Protein AF-A0A2J0PS62-F1 (afdb_monomer_lite)

Structure (mmCIF, N/CA/C/O backbone):
data_AF-A0A2J0PS62-F1
#
_entry.id   AF-A0A2J0PS62-F1
#
loop_
_atom_site.group_PDB
_atom_site.id
_atom_site.type_symbol
_atom_site.label_atom_id
_atom_site.label_alt_id
_atom_site.label_comp_id
_atom_site.label_asym_id
_atom_site.label_entity_id
_atom_site.label_seq_id
_atom_site.pdbx_PDB_ins_code
_atom_site.Cartn_x
_atom_site.Cartn_y
_atom_site.Cartn_z
_atom_site.occupancy
_atom_site.B_iso_or_equiv
_atom_site.auth_seq_id
_atom_site.auth_comp_id
_atom_site.auth_asym_id
_atom_site.auth_atom_id
_atom_site.pdbx_PDB_model_num
ATOM 1 N N . MET A 1 1 ? -54.311 12.657 8.814 1.00 38.53 1 MET A N 1
ATOM 2 C CA . MET A 1 1 ? -53.111 12.002 9.375 1.00 38.53 1 MET A CA 1
ATOM 3 C C . MET A 1 1 ? -53.581 10.823 10.204 1.00 38.53 1 MET A C 1
ATOM 5 O O . MET A 1 1 ? -54.525 10.999 10.960 1.00 38.53 1 MET A O 1
ATOM 9 N N . ARG A 1 2 ? -53.028 9.627 9.986 1.00 40.09 2 ARG A N 1
ATOM 10 C CA . ARG A 1 2 ? -53.357 8.420 10.757 1.00 40.09 2 ARG A CA 1
ATOM 11 C C . ARG A 1 2 ? -52.141 8.124 11.634 1.00 40.09 2 ARG A C 1
ATOM 13 O O . ARG A 1 2 ? -51.045 8.019 11.091 1.00 40.09 2 ARG A O 1
ATOM 20 N N . GLU A 1 3 ? -52.324 8.073 12.947 1.00 50.12 3 GLU A N 1
ATOM 21 C CA . GLU A 1 3 ? -51.266 7.714 13.896 1.00 50.12 3 GLU A CA 1
ATOM 22 C C . GLU A 1 3 ? -50.896 6.238 13.723 1.00 50.12 3 GLU A C 1
ATOM 24 O O . GLU A 1 3 ? -51.767 5.366 13.693 1.00 50.12 3 GLU A O 1
ATOM 29 N N . ILE A 1 4 ? -49.599 5.967 13.572 1.00 57.81 4 ILE A N 1
ATOM 30 C CA . ILE A 1 4 ? -49.041 4.616 13.593 1.00 57.81 4 ILE A CA 1
ATOM 31 C C . ILE A 1 4 ? -48.585 4.365 15.033 1.00 57.81 4 ILE A C 1
ATOM 33 O O . ILE A 1 4 ? -47.610 4.957 15.488 1.00 57.81 4 ILE A O 1
ATOM 37 N N . LEU A 1 5 ? -49.310 3.503 15.748 1.00 53.25 5 LEU A N 1
ATOM 38 C CA . LEU A 1 5 ? -48.894 2.942 17.034 1.00 53.25 5 LEU A CA 1
ATOM 39 C C . LEU A 1 5 ? -47.779 1.925 16.770 1.00 53.25 5 LEU A C 1
ATOM 41 O O . LEU A 1 5 ? -48.041 0.798 16.355 1.00 53.25 5 LEU A O 1
ATOM 45 N N . ILE A 1 6 ? -46.532 2.343 16.971 1.00 54.94 6 ILE A N 1
ATOM 46 C CA . ILE A 1 6 ? -45.385 1.435 17.008 1.00 54.94 6 ILE A CA 1
ATOM 47 C C . ILE A 1 6 ? -45.382 0.811 18.408 1.00 54.94 6 ILE A C 1
ATOM 49 O O . ILE A 1 6 ? -45.236 1.529 19.395 1.00 54.94 6 ILE A O 1
ATOM 53 N N . SER A 1 7 ? -45.614 -0.501 18.510 1.00 55.94 7 SER A N 1
ATOM 54 C CA . SER A 1 7 ? -45.489 -1.218 19.783 1.00 55.94 7 SER A CA 1
ATOM 55 C C . SER A 1 7 ? -44.032 -1.185 20.250 1.00 55.94 7 SER A C 1
ATOM 57 O O . SER A 1 7 ? -43.121 -1.279 19.428 1.00 55.94 7 SER A O 1
ATOM 59 N N . GLU A 1 8 ? -43.797 -1.091 21.561 1.00 58.50 8 GLU A N 1
ATOM 60 C CA . GLU A 1 8 ? -42.444 -1.084 22.150 1.00 58.50 8 GLU A CA 1
ATOM 61 C C . GLU A 1 8 ? -41.590 -2.287 21.696 1.00 58.50 8 GLU A C 1
ATOM 63 O O . GLU A 1 8 ? -40.377 -2.164 21.542 1.00 58.50 8 GLU A O 1
ATOM 68 N N . SER A 1 9 ? -42.225 -3.408 21.338 1.00 54.97 9 SER A N 1
ATOM 69 C CA . SER A 1 9 ? -41.563 -4.602 20.796 1.00 54.97 9 SER A CA 1
ATOM 70 C C . SER A 1 9 ? -40.912 -4.413 19.417 1.00 54.97 9 SER A C 1
ATOM 72 O O . SER A 1 9 ? -39.977 -5.131 19.081 1.00 54.97 9 SER A O 1
ATOM 74 N N . ALA A 1 10 ? -41.375 -3.459 18.601 1.00 56.75 10 ALA A N 1
ATOM 75 C CA . ALA A 1 10 ? -40.766 -3.170 17.299 1.00 56.75 10 ALA A CA 1
ATOM 76 C C . ALA A 1 10 ? -39.492 -2.314 17.426 1.00 56.75 10 ALA A C 1
ATOM 78 O O . ALA A 1 10 ? -38.679 -2.266 16.502 1.00 56.75 10 ALA A O 1
ATOM 79 N N . TRP A 1 11 ? -39.301 -1.652 18.572 1.00 55.47 11 TRP A N 1
ATOM 80 C CA . TRP A 1 11 ? -38.097 -0.874 18.864 1.00 55.47 11 TRP A CA 1
ATOM 81 C C . TRP A 1 11 ? -36.924 -1.792 19.243 1.00 55.47 11 TRP A C 1
ATOM 83 O O . TRP A 1 11 ? -35.796 -1.601 18.784 1.00 55.47 11 TRP A O 1
ATOM 93 N N . GLU A 1 12 ? -37.194 -2.845 20.017 1.00 53.84 12 GLU A N 1
ATOM 94 C CA . GLU A 1 12 ? -36.171 -3.801 20.459 1.00 53.84 12 GLU A CA 1
ATOM 95 C C . GLU A 1 12 ? -35.616 -4.652 19.303 1.00 53.84 12 GLU A C 1
ATOM 97 O O . GLU A 1 12 ? -34.401 -4.848 19.224 1.00 53.84 12 GLU A O 1
ATOM 102 N N . GLU A 1 13 ? -36.441 -5.057 18.330 1.00 54.78 13 GLU A N 1
ATOM 103 C CA . GLU A 1 13 ? -35.948 -5.777 17.141 1.00 54.78 13 GLU A CA 1
ATOM 104 C C . GLU A 1 13 ? -35.117 -4.887 16.197 1.00 54.78 13 GLU A C 1
ATOM 106 O O . GLU A 1 13 ? -34.124 -5.344 15.625 1.00 54.78 13 GLU A O 1
ATOM 111 N N . MET A 1 14 ? -35.434 -3.591 16.088 1.00 53.84 14 MET A N 1
ATOM 112 C CA . MET A 1 14 ? -34.610 -2.638 15.328 1.00 53.84 14 MET A CA 1
ATOM 113 C C . MET A 1 14 ? -33.257 -2.353 15.995 1.00 53.84 14 MET A C 1
ATOM 115 O O . MET A 1 14 ? -32.312 -1.951 15.314 1.00 53.84 14 MET A O 1
ATOM 119 N N . THR A 1 15 ? -33.121 -2.617 17.296 1.00 51.53 15 THR A N 1
ATOM 120 C CA . THR A 1 15 ? -31.863 -2.398 18.025 1.00 51.53 15 THR A CA 1
ATOM 121 C C . THR A 1 15 ? -30.819 -3.482 17.708 1.00 51.53 15 THR A C 1
ATOM 123 O O . THR A 1 15 ? -29.620 -3.219 17.769 1.00 51.53 15 THR A O 1
ATOM 126 N N . CYS A 1 16 ? -31.236 -4.676 17.264 1.00 52.78 16 CYS A N 1
ATOM 127 C CA . CYS A 1 16 ? -30.316 -5.742 16.838 1.00 52.78 16 CYS A CA 1
ATOM 128 C C . CYS A 1 16 ? -29.817 -5.586 15.383 1.00 52.78 16 CYS A C 1
ATOM 130 O O . CYS A 1 16 ? -28.870 -6.255 14.974 1.00 52.78 16 CYS A O 1
ATOM 132 N N . LEU A 1 17 ? -30.409 -4.668 14.608 1.00 48.28 17 LEU A N 1
ATOM 133 C CA . LEU A 1 17 ? -29.943 -4.287 13.266 1.00 48.28 17 LEU A CA 1
ATOM 134 C C . LEU A 1 17 ? -28.849 -3.210 13.282 1.00 48.28 17 LEU A C 1
ATOM 136 O O . LEU A 1 17 ? -28.227 -2.955 12.252 1.00 48.28 17 LEU A O 1
ATOM 140 N N 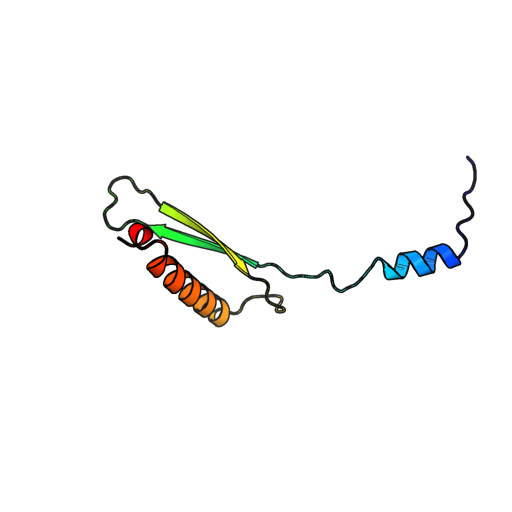. PHE A 1 18 ? -28.548 -2.634 14.447 1.00 50.50 18 PHE A N 1
ATOM 141 C CA . PHE A 1 18 ? -27.361 -1.810 14.661 1.00 50.50 18 PHE A CA 1
ATOM 142 C C . PHE A 1 18 ? -26.247 -2.656 15.267 1.00 50.50 18 PHE A C 1
ATOM 144 O O . PHE A 1 18 ? -25.801 -2.430 16.388 1.00 50.50 18 PHE A O 1
ATOM 151 N N . ALA A 1 19 ? -25.793 -3.656 14.511 1.00 52.53 19 ALA A N 1
ATOM 152 C CA . ALA A 1 19 ? -24.591 -4.391 14.856 1.00 52.53 19 ALA A CA 1
ATOM 153 C C . ALA A 1 19 ? -23.395 -3.408 14.869 1.00 52.53 19 ALA A C 1
ATOM 155 O O . ALA A 1 19 ? -23.016 -2.896 13.811 1.00 52.53 19 ALA A O 1
ATOM 156 N N . PRO A 1 20 ? -22.735 -3.163 16.019 1.00 53.84 20 PRO A N 1
ATOM 157 C CA . PRO A 1 20 ? -21.521 -2.340 16.093 1.00 53.84 20 PRO A CA 1
ATOM 158 C C . PRO A 1 20 ? -20.336 -2.966 15.332 1.00 53.84 20 PRO A C 1
ATOM 160 O O . PRO A 1 20 ? -19.249 -2.395 15.280 1.00 53.84 20 PRO A O 1
ATOM 163 N N . SER A 1 21 ? -20.532 -4.152 14.746 1.00 55.81 21 SER A N 1
ATOM 164 C CA . SER A 1 21 ? -19.535 -4.947 14.034 1.00 55.81 21 SER A CA 1
ATOM 165 C C . SER A 1 21 ? -19.254 -4.488 12.597 1.00 55.81 21 SER A C 1
ATOM 167 O O . SER A 1 21 ? -18.395 -5.073 11.947 1.00 55.81 21 SER A O 1
ATOM 169 N N . LEU A 1 22 ? -19.939 -3.457 12.086 1.00 55.56 22 LEU A N 1
ATOM 170 C CA . LEU A 1 22 ? -19.710 -2.905 10.738 1.00 55.56 22 LEU A CA 1
ATOM 171 C C . LEU A 1 22 ? -18.749 -1.707 10.689 1.00 55.56 22 LEU A C 1
ATOM 173 O O . LEU A 1 22 ? -18.541 -1.137 9.622 1.00 55.56 22 LEU A O 1
ATOM 177 N N . ASN A 1 23 ? -18.091 -1.360 11.798 1.00 65.06 23 ASN A N 1
ATOM 178 C CA . ASN A 1 23 ? -16.995 -0.384 11.806 1.00 65.06 23 ASN A CA 1
ATOM 179 C C . ASN A 1 23 ? -15.692 -0.969 11.216 1.00 65.06 23 ASN A C 1
ATOM 181 O O . ASN A 1 23 ? -14.625 -0.849 11.818 1.00 65.06 23 ASN A O 1
ATOM 185 N N . GLN A 1 24 ? -15.758 -1.613 10.046 1.00 73.50 24 GLN A N 1
ATOM 186 C CA . GLN A 1 24 ? -14.561 -2.043 9.323 1.00 73.50 24 GLN A CA 1
ATOM 187 C C . GLN A 1 24 ? -13.824 -0.805 8.810 1.00 73.50 24 GLN A C 1
ATOM 189 O O . GLN A 1 24 ? -14.321 -0.063 7.959 1.00 73.50 24 GLN A O 1
ATOM 194 N N . ARG A 1 25 ? -12.646 -0.547 9.378 1.00 80.62 25 ARG A N 1
ATOM 195 C CA . ARG A 1 25 ? -11.821 0.608 9.031 1.00 80.62 25 ARG A CA 1
ATOM 196 C C . ARG A 1 25 ? -10.923 0.246 7.861 1.00 80.62 25 ARG A C 1
ATOM 198 O O . ARG A 1 25 ? -9.897 -0.403 8.020 1.00 80.62 25 ARG A O 1
ATOM 205 N N . MET A 1 26 ? -11.297 0.720 6.680 1.00 89.44 26 MET A N 1
ATOM 206 C CA . MET A 1 26 ? -10.481 0.565 5.483 1.00 89.44 26 MET A CA 1
ATOM 207 C C . MET A 1 26 ? -9.544 1.759 5.302 1.00 89.44 26 MET A C 1
ATOM 209 O O . MET A 1 26 ? -9.967 2.913 5.321 1.00 89.44 26 MET A O 1
ATOM 213 N N . HIS A 1 27 ? -8.270 1.468 5.075 1.00 91.94 27 HIS A N 1
ATOM 214 C CA . HIS A 1 27 ? -7.236 2.425 4.707 1.00 91.94 27 HIS A CA 1
ATOM 215 C C . HIS A 1 27 ? -6.932 2.260 3.224 1.00 91.94 27 HIS A C 1
ATOM 217 O O . HIS A 1 27 ? -6.554 1.178 2.775 1.00 91.94 27 HIS A O 1
ATOM 223 N N . PHE A 1 28 ? -7.105 3.332 2.459 1.00 93.50 28 PHE A N 1
ATOM 224 C CA . PHE A 1 28 ? -6.797 3.360 1.035 1.00 93.50 28 PHE A CA 1
ATOM 225 C C . PHE A 1 28 ? -5.408 3.958 0.820 1.00 93.50 28 PHE A C 1
ATOM 227 O O . PHE A 1 28 ? -5.133 5.070 1.267 1.00 93.50 28 PHE A O 1
ATOM 234 N N . LEU A 1 29 ? -4.538 3.222 0.132 1.00 93.50 29 LEU A N 1
ATOM 235 C CA . LEU A 1 29 ? -3.196 3.668 -0.220 1.00 93.50 29 LEU A CA 1
ATOM 236 C C . LEU A 1 29 ? -3.007 3.573 -1.737 1.00 93.50 29 LEU A C 1
ATOM 238 O O . LEU A 1 29 ? -3.631 2.752 -2.411 1.00 93.50 29 LEU A O 1
ATOM 242 N N . ILE A 1 30 ? -2.129 4.413 -2.281 1.00 95.81 30 ILE A N 1
ATOM 243 C CA . ILE A 1 30 ? -1.747 4.370 -3.693 1.00 95.81 30 ILE A CA 1
ATOM 244 C C . ILE A 1 30 ? -0.227 4.356 -3.774 1.00 95.81 30 ILE A C 1
ATOM 246 O O . ILE A 1 30 ? 0.430 5.308 -3.355 1.00 95.81 30 ILE A O 1
ATOM 250 N N . ASN A 1 31 ? 0.319 3.293 -4.358 1.00 95.00 31 ASN A N 1
ATOM 251 C CA . ASN A 1 31 ? 1.704 3.272 -4.803 1.00 95.00 31 ASN A CA 1
ATOM 252 C C . ASN A 1 31 ? 1.797 3.887 -6.203 1.00 95.00 31 ASN A C 1
ATOM 254 O O . ASN A 1 31 ? 0.931 3.659 -7.047 1.00 95.00 31 ASN A O 1
ATOM 258 N N . ILE A 1 32 ? 2.854 4.655 -6.454 1.00 93.00 32 ILE A N 1
ATOM 259 C CA . ILE A 1 32 ? 3.127 5.258 -7.760 1.00 93.00 32 ILE A CA 1
ATOM 260 C C . ILE A 1 32 ? 4.481 4.737 -8.224 1.00 93.00 32 ILE A C 1
ATOM 262 O O . ILE A 1 32 ? 5.496 4.985 -7.572 1.00 93.00 32 ILE A O 1
ATOM 266 N N . TYR A 1 33 ? 4.494 4.002 -9.331 1.00 91.44 33 TYR A N 1
ATOM 267 C CA . TYR A 1 33 ? 5.721 3.510 -9.949 1.00 91.44 33 TYR A CA 1
ATOM 268 C C . TYR A 1 33 ? 6.025 4.330 -11.201 1.00 91.44 33 TYR A C 1
ATOM 270 O O . TYR A 1 33 ? 5.163 4.501 -12.061 1.00 91.44 33 TYR A O 1
ATOM 278 N N . GLY A 1 34 ? 7.246 4.856 -11.290 1.00 84.44 34 GLY A N 1
ATOM 279 C CA . GLY A 1 34 ? 7.764 5.481 -12.504 1.00 84.44 34 GLY A CA 1
ATOM 280 C C . GLY A 1 34 ? 8.601 4.481 -13.292 1.00 84.44 34 GLY A C 1
ATOM 281 O O . GLY A 1 34 ? 9.374 3.728 -12.696 1.00 84.44 34 GLY A O 1
ATOM 282 N N . SER A 1 35 ? 8.460 4.489 -14.615 1.00 74.62 35 SER A N 1
ATOM 283 C CA . SER A 1 35 ? 9.359 3.752 -15.505 1.00 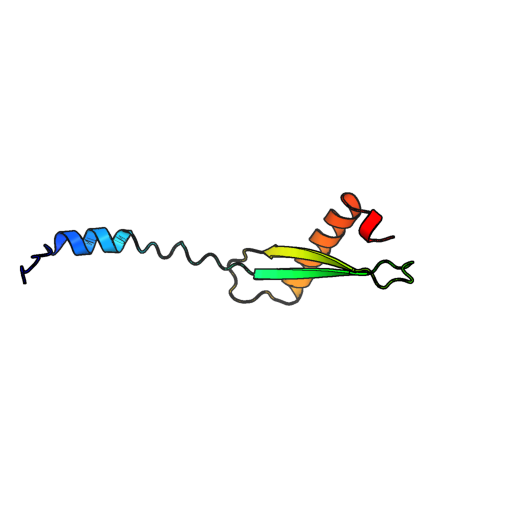74.62 35 SER A CA 1
ATOM 284 C C . SER A 1 35 ? 10.725 4.441 -15.541 1.00 74.62 35 SER A C 1
ATOM 286 O O . SER A 1 35 ? 10.795 5.665 -15.673 1.00 74.62 35 SER A O 1
ATOM 288 N N . LYS A 1 36 ? 11.823 3.685 -15.405 1.00 69.19 36 LYS A N 1
ATOM 289 C CA . LYS A 1 36 ? 13.176 4.275 -15.405 1.00 69.19 36 LYS A CA 1
ATOM 290 C C . LYS A 1 36 ? 13.607 4.773 -16.781 1.00 69.19 36 LYS A C 1
ATOM 292 O O . LYS A 1 36 ? 14.403 5.706 -16.866 1.00 69.19 36 LYS A O 1
ATOM 297 N N . ASP A 1 37 ? 13.067 4.166 -17.830 1.00 69.25 37 ASP A N 1
ATOM 298 C CA . ASP A 1 37 ? 13.449 4.424 -19.218 1.00 69.25 37 ASP A CA 1
ATOM 299 C C . ASP A 1 37 ? 12.521 5.415 -19.927 1.00 69.25 37 ASP A C 1
ATOM 301 O O . ASP A 1 37 ? 12.710 5.717 -21.112 1.00 69.25 37 ASP A O 1
ATOM 305 N N . ASP A 1 38 ? 11.501 5.927 -19.236 1.00 66.56 38 ASP A N 1
ATOM 306 C CA . ASP A 1 38 ? 10.447 6.637 -19.930 1.00 66.56 38 ASP A CA 1
ATOM 307 C C . ASP A 1 38 ? 10.754 8.119 -20.172 1.00 66.56 38 ASP A C 1
ATOM 309 O O . ASP A 1 38 ? 10.818 8.951 -19.268 1.00 66.56 38 ASP A O 1
ATOM 313 N N . LYS A 1 39 ? 10.894 8.459 -21.457 1.00 64.81 39 LYS A N 1
ATOM 314 C CA . LYS A 1 39 ? 11.000 9.840 -21.945 1.00 64.81 39 LYS A CA 1
ATOM 315 C C . LYS A 1 39 ? 9.636 10.542 -22.003 1.00 64.81 39 LYS A C 1
ATOM 317 O O . LYS A 1 39 ? 9.609 11.746 -22.249 1.00 64.81 39 LYS A O 1
ATOM 322 N N . LYS A 1 40 ? 8.523 9.812 -21.832 1.00 74.75 40 LYS A N 1
ATOM 323 C CA . LYS A 1 40 ? 7.148 10.336 -21.910 1.00 74.75 40 LYS A CA 1
ATOM 324 C C . LYS A 1 40 ? 6.510 10.661 -20.554 1.00 74.75 40 LYS A C 1
ATOM 326 O O . LYS A 1 40 ? 5.514 11.379 -20.544 1.00 74.75 40 LYS A O 1
ATOM 331 N N . GLY A 1 41 ? 7.091 10.222 -19.437 1.00 80.25 41 GLY A N 1
ATOM 332 C CA . GLY A 1 41 ? 6.598 10.521 -18.087 1.00 80.25 41 GLY A CA 1
ATOM 333 C C . GLY A 1 41 ? 5.370 9.709 -17.653 1.00 80.25 41 GLY A C 1
ATOM 334 O O . GLY A 1 41 ? 4.610 10.155 -16.796 1.00 80.25 41 GLY A O 1
ATOM 335 N N . GLU A 1 42 ? 5.150 8.539 -18.241 1.00 84.38 42 GLU A N 1
ATOM 336 C CA . GLU A 1 42 ? 4.131 7.569 -17.866 1.00 84.38 42 GLU A CA 1
ATOM 337 C C . GLU A 1 42 ? 4.420 6.986 -16.475 1.00 84.38 42 GLU A C 1
ATOM 339 O O . GLU A 1 42 ? 5.539 6.593 -16.128 1.00 84.38 42 GLU A O 1
ATOM 344 N N . VAL A 1 43 ? 3.365 6.930 -15.663 1.00 89.44 43 VAL A N 1
ATOM 345 C CA . VAL A 1 43 ? 3.392 6.403 -14.299 1.00 89.44 43 VAL A CA 1
ATOM 346 C C . VAL A 1 43 ? 2.326 5.332 -14.134 1.00 89.44 43 VAL A C 1
ATOM 348 O O . VAL A 1 43 ? 1.224 5.436 -14.675 1.00 89.44 43 VAL A O 1
ATOM 351 N N . VAL A 1 44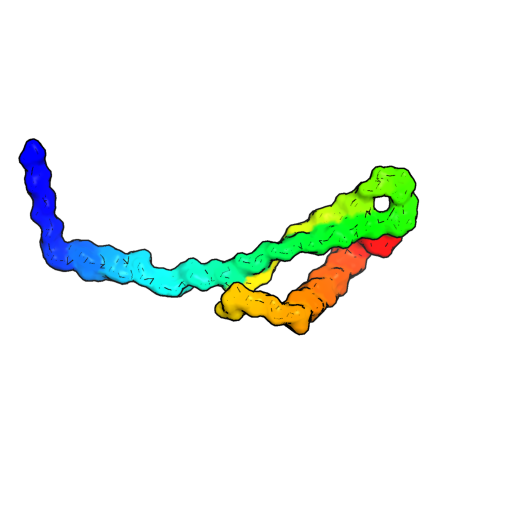 ? 2.636 4.313 -13.339 1.00 90.69 44 VAL A N 1
ATOM 352 C CA . VAL A 1 44 ? 1.680 3.281 -12.943 1.00 90.69 44 VAL A CA 1
ATOM 353 C C . VAL A 1 44 ? 1.129 3.633 -11.569 1.00 90.69 44 VAL A C 1
ATOM 355 O O . VAL A 1 44 ? 1.872 3.716 -10.590 1.00 90.69 44 VAL A O 1
ATOM 358 N N . LEU A 1 45 ? -0.188 3.821 -11.495 1.00 93.62 45 LEU A N 1
ATOM 359 C CA . LEU A 1 45 ? -0.907 3.974 -10.235 1.00 93.62 45 LEU A CA 1
ATOM 360 C C . LEU A 1 45 ? -1.366 2.604 -9.742 1.00 93.62 45 LEU A C 1
ATOM 362 O O . LEU A 1 45 ? -2.100 1.893 -10.429 1.00 93.62 45 LEU A O 1
ATOM 366 N N . ARG A 1 46 ? -0.966 2.254 -8.524 1.00 95.19 46 ARG A N 1
ATOM 367 C CA . ARG A 1 46 ? -1.268 0.979 -7.886 1.00 95.19 46 ARG A CA 1
ATOM 368 C C . ARG A 1 46 ? -2.095 1.211 -6.617 1.00 95.19 46 ARG A C 1
ATOM 370 O O . ARG A 1 46 ? -1.526 1.366 -5.535 1.00 95.19 46 ARG A O 1
ATOM 377 N N . PRO A 1 47 ? -3.434 1.249 -6.731 1.00 96.00 47 PRO A N 1
ATOM 378 C CA . PRO A 1 47 ? -4.315 1.381 -5.577 1.00 96.00 47 PRO A CA 1
ATOM 379 C C . PRO A 1 47 ? -4.317 0.096 -4.747 1.00 96.00 47 PRO A C 1
ATOM 381 O O . PRO A 1 47 ? -4.281 -1.003 -5.306 1.00 96.00 47 PRO A O 1
ATOM 384 N N . LEU A 1 48 ? -4.392 0.220 -3.425 1.00 93.62 48 LEU A N 1
ATOM 385 C CA . LEU A 1 48 ? -4.518 -0.897 -2.493 1.00 93.62 48 LEU A CA 1
ATOM 386 C C . LEU A 1 48 ? -5.380 -0.509 -1.286 1.00 93.62 48 LEU A C 1
ATOM 388 O O . LEU A 1 48 ? -5.419 0.650 -0.875 1.00 93.62 48 LEU A O 1
ATOM 392 N N . ILE A 1 49 ? -6.078 -1.494 -0.727 1.00 93.31 49 ILE A N 1
ATOM 393 C CA . ILE A 1 49 ? -6.911 -1.327 0.464 1.00 93.31 49 ILE A CA 1
ATOM 394 C C . ILE A 1 49 ? -6.325 -2.207 1.564 1.00 93.31 49 ILE A C 1
ATOM 396 O O . ILE A 1 49 ? -6.104 -3.398 1.354 1.00 93.31 49 ILE A O 1
ATOM 400 N N . SER A 1 50 ? -6.081 -1.610 2.725 1.00 91.31 50 SER A N 1
ATOM 401 C CA . SER A 1 50 ? -5.742 -2.304 3.963 1.00 91.31 50 SER A CA 1
ATOM 402 C C . SER A 1 50 ? -6.925 -2.220 4.923 1.00 91.31 50 SER A C 1
ATOM 404 O O . SER A 1 50 ? -7.611 -1.203 4.960 1.00 91.31 50 SER A O 1
ATOM 406 N N . ASN A 1 51 ? -7.181 -3.271 5.696 1.00 91.19 51 ASN A N 1
ATOM 407 C CA . ASN A 1 51 ? -8.253 -3.307 6.697 1.00 91.19 51 ASN A CA 1
ATOM 408 C C . ASN A 1 51 ? -7.670 -3.647 8.081 1.00 91.19 51 ASN A C 1
ATOM 410 O O . ASN A 1 51 ? -7.837 -4.775 8.544 1.00 91.19 51 ASN A O 1
ATOM 414 N N . PRO A 1 52 ? -6.894 -2.735 8.693 1.00 87.44 52 PRO A N 1
ATOM 415 C CA . PRO A 1 52 ? -6.386 -2.906 10.046 1.00 87.44 52 PRO A CA 1
ATOM 416 C C . PRO A 1 52 ? -7.479 -2.622 11.087 1.00 87.44 52 PRO A C 1
ATOM 418 O O . PRO A 1 52 ? -8.341 -1.764 10.898 1.00 87.44 52 PRO A O 1
ATOM 421 N N . ASP A 1 53 ? -7.368 -3.253 12.254 1.00 85.75 53 ASP A N 1
ATOM 422 C CA . ASP A 1 53 ? -8.207 -2.906 13.412 1.00 85.75 53 ASP A CA 1
ATOM 423 C C . ASP A 1 53 ? -7.853 -1.509 13.973 1.00 85.75 53 ASP A C 1
ATOM 425 O O . ASP A 1 53 ? -8.684 -0.802 14.563 1.00 85.75 53 ASP A O 1
ATOM 429 N N . ALA A 1 54 ? -6.602 -1.083 13.764 1.00 86.81 54 ALA A N 1
ATOM 430 C CA . ALA A 1 54 ? -6.081 0.199 14.215 1.00 86.81 54 ALA A CA 1
ATOM 431 C C . ALA A 1 54 ? -6.733 1.386 13.484 1.00 86.81 54 ALA A C 1
ATOM 433 O O . ALA A 1 54 ? -6.974 1.371 12.275 1.00 86.81 54 ALA A O 1
ATOM 434 N N . LEU A 1 55 ? -6.987 2.469 14.228 1.00 87.00 55 LEU A N 1
ATOM 435 C CA . LEU A 1 55 ? -7.558 3.698 13.666 1.00 87.00 55 LEU A CA 1
ATOM 436 C C . LEU A 1 55 ? -6.597 4.391 12.691 1.00 87.00 55 LEU A C 1
ATOM 438 O O . LEU A 1 55 ? -7.035 4.949 11.690 1.00 87.00 55 LEU A O 1
ATOM 442 N N . ILE A 1 56 ? -5.300 4.365 12.998 1.00 89.81 56 ILE A N 1
ATOM 443 C CA . ILE A 1 56 ? -4.235 5.005 12.227 1.00 89.81 56 ILE A CA 1
ATOM 444 C C . ILE A 1 56 ? -3.152 3.958 12.006 1.00 89.81 56 ILE A C 1
ATOM 446 O O . ILE A 1 56 ? -2.735 3.307 12.962 1.00 89.81 56 ILE A O 1
ATOM 450 N N . LEU A 1 57 ? -2.694 3.819 10.762 1.00 90.38 57 LEU A N 1
ATOM 451 C CA . LEU A 1 57 ? -1.528 3.002 10.453 1.00 90.38 57 LEU A CA 1
ATOM 452 C C . LEU A 1 57 ? -0.261 3.692 10.958 1.00 90.38 57 LEU A C 1
ATOM 454 O O . LEU A 1 57 ? -0.000 4.859 10.658 1.00 90.38 57 LEU A O 1
ATOM 458 N N . THR A 1 58 ? 0.547 2.955 11.706 1.00 93.88 58 THR A N 1
ATOM 459 C CA . THR A 1 58 ? 1.875 3.403 12.111 1.00 93.88 58 THR A CA 1
ATOM 460 C C . THR A 1 58 ? 2.822 3.442 10.906 1.00 93.88 58 THR A C 1
ATOM 462 O O . THR A 1 58 ? 2.634 2.700 9.936 1.00 93.88 58 THR A O 1
ATOM 465 N N . PRO A 1 59 ? 3.896 4.254 10.952 1.00 95.25 59 PRO A N 1
ATOM 466 C CA . PRO A 1 59 ? 4.889 4.278 9.879 1.00 95.25 59 PRO A CA 1
ATOM 467 C C . PRO A 1 59 ? 5.471 2.892 9.567 1.00 95.25 59 PRO A C 1
ATOM 469 O O . PRO A 1 59 ? 5.668 2.553 8.403 1.00 95.25 59 PRO A O 1
ATOM 472 N N . THR A 1 60 ? 5.698 2.068 10.594 1.00 96.00 60 THR A N 1
ATOM 473 C CA . THR A 1 60 ? 6.218 0.704 10.438 1.00 96.00 60 THR A CA 1
ATOM 474 C C . THR A 1 60 ? 5.237 -0.204 9.700 1.00 96.00 60 THR A C 1
ATOM 476 O O . THR A 1 60 ? 5.651 -0.915 8.788 1.00 96.00 60 THR A O 1
ATOM 479 N N . GLU A 1 61 ? 3.943 -0.151 10.027 1.00 94.25 61 GLU A N 1
ATOM 480 C CA . GLU A 1 61 ? 2.913 -0.940 9.333 1.00 94.25 61 GLU A CA 1
ATOM 481 C C . GLU A 1 61 ? 2.783 -0.540 7.861 1.00 94.25 61 GLU A C 1
ATOM 483 O O . GLU A 1 61 ? 2.658 -1.406 6.996 1.00 94.25 61 GLU A O 1
ATOM 488 N N . VAL A 1 62 ? 2.871 0.758 7.554 1.00 94.19 62 VAL A N 1
ATOM 489 C CA . VAL A 1 62 ? 2.858 1.242 6.164 1.00 94.19 62 VAL A CA 1
ATOM 490 C C . VAL A 1 62 ? 4.076 0.729 5.393 1.00 94.19 62 VAL A C 1
ATOM 492 O O . VAL A 1 62 ? 3.933 0.287 4.252 1.00 94.19 62 VAL A O 1
ATOM 495 N N . ILE A 1 63 ? 5.268 0.763 5.998 1.00 95.31 63 ILE A N 1
ATOM 496 C CA . ILE A 1 63 ? 6.506 0.270 5.373 1.00 95.31 63 ILE A CA 1
ATOM 497 C C . ILE A 1 63 ? 6.424 -1.235 5.105 1.00 95.31 63 ILE A C 1
ATOM 499 O O . ILE A 1 63 ? 6.771 -1.677 4.007 1.00 95.31 63 ILE A O 1
ATOM 503 N N . GLU A 1 64 ? 5.953 -2.018 6.074 1.00 95.69 64 GLU A N 1
ATOM 504 C CA . GLU A 1 64 ? 5.813 -3.469 5.933 1.00 95.69 64 GLU A CA 1
ATOM 505 C C . GLU A 1 64 ? 4.797 -3.818 4.838 1.00 95.69 64 GLU A C 1
ATOM 507 O O . GLU A 1 64 ? 5.110 -4.573 3.914 1.00 95.69 64 GLU A O 1
ATOM 512 N N . LEU A 1 65 ? 3.617 -3.187 4.867 1.00 94.31 65 LEU A N 1
ATOM 513 C CA . LEU A 1 65 ? 2.590 -3.351 3.838 1.00 94.31 65 LEU A CA 1
ATOM 514 C C . LEU A 1 65 ? 3.141 -3.022 2.446 1.00 94.31 65 LEU A C 1
ATOM 516 O O . LEU A 1 65 ? 2.974 -3.801 1.507 1.00 94.31 65 LEU A O 1
ATOM 520 N N . ASN A 1 66 ? 3.832 -1.889 2.308 1.00 94.88 66 ASN A N 1
ATOM 521 C CA . ASN A 1 66 ? 4.403 -1.477 1.032 1.00 94.88 66 ASN A CA 1
ATOM 522 C C . ASN A 1 66 ? 5.488 -2.456 0.556 1.00 94.88 66 ASN A C 1
ATOM 524 O O . ASN A 1 66 ? 5.517 -2.834 -0.613 1.00 94.88 66 ASN A O 1
ATOM 528 N N . THR A 1 67 ? 6.331 -2.949 1.464 1.00 96.25 67 THR A N 1
ATOM 529 C CA . THR A 1 67 ? 7.367 -3.945 1.151 1.00 96.25 67 THR A CA 1
ATOM 530 C C . THR A 1 67 ? 6.754 -5.233 0.602 1.00 96.25 67 THR A C 1
ATOM 532 O O . THR A 1 67 ? 7.215 -5.758 -0.417 1.00 96.25 67 THR A O 1
ATOM 535 N N . GLN A 1 68 ? 5.680 -5.721 1.224 1.00 96.19 68 GLN A N 1
ATOM 536 C CA . GLN A 1 68 ? 4.963 -6.907 0.757 1.00 96.19 68 GLN A CA 1
ATOM 537 C C . GLN A 1 68 ? 4.301 -6.678 -0.606 1.00 96.19 68 GLN A C 1
ATOM 539 O O . GLN A 1 68 ? 4.426 -7.524 -1.496 1.00 96.19 68 GLN A O 1
ATOM 544 N N . VAL A 1 69 ? 3.654 -5.523 -0.797 1.00 95.81 69 VAL A N 1
ATOM 545 C CA . VAL A 1 69 ? 3.024 -5.142 -2.071 1.00 95.81 69 VAL A CA 1
ATOM 546 C C . VAL A 1 69 ? 4.064 -5.054 -3.184 1.00 95.81 69 VAL A C 1
ATOM 548 O O . VAL A 1 69 ? 3.904 -5.712 -4.206 1.00 95.81 69 VAL A O 1
ATOM 551 N N . ILE A 1 70 ? 5.179 -4.349 -2.967 1.00 94.75 70 ILE A N 1
ATOM 552 C CA . ILE A 1 70 ? 6.271 -4.247 -3.944 1.00 94.75 70 ILE A CA 1
ATOM 553 C C . ILE A 1 70 ? 6.826 -5.631 -4.280 1.00 94.75 70 ILE A C 1
ATOM 555 O O . ILE A 1 70 ? 7.082 -5.920 -5.446 1.00 94.75 70 ILE A O 1
ATOM 559 N N . LYS A 1 71 ? 7.019 -6.509 -3.289 1.00 96.94 71 LYS A N 1
ATOM 560 C CA . LYS A 1 71 ? 7.501 -7.873 -3.539 1.00 96.94 71 LYS A CA 1
ATOM 561 C C . LYS A 1 71 ? 6.528 -8.656 -4.424 1.00 96.94 71 LYS A C 1
ATOM 563 O O . LYS A 1 71 ? 6.964 -9.315 -5.365 1.00 96.94 71 LYS A O 1
ATOM 568 N N . ALA A 1 72 ? 5.229 -8.586 -4.135 1.00 96.12 72 ALA A N 1
ATOM 569 C CA . ALA A 1 72 ? 4.201 -9.255 -4.926 1.00 96.12 72 ALA A CA 1
ATOM 570 C C . ALA A 1 72 ? 4.117 -8.686 -6.349 1.00 96.12 72 ALA A C 1
ATOM 572 O O . ALA A 1 72 ? 4.106 -9.451 -7.315 1.00 96.12 72 ALA A O 1
ATOM 573 N N . ASP A 1 73 ? 4.120 -7.362 -6.481 1.00 95.62 73 ASP A N 1
ATOM 574 C CA . ASP A 1 73 ? 4.037 -6.680 -7.767 1.00 95.62 73 ASP A CA 1
ATOM 575 C C . ASP A 1 73 ? 5.300 -6.938 -8.603 1.00 95.62 73 ASP A C 1
ATOM 577 O O . ASP A 1 73 ? 5.184 -7.192 -9.791 1.00 95.62 73 ASP A O 1
ATOM 581 N N . ARG A 1 74 ? 6.502 -7.011 -8.015 1.00 93.88 74 ARG A N 1
ATOM 582 C CA . ARG A 1 74 ? 7.726 -7.393 -8.752 1.00 93.88 74 ARG A CA 1
ATOM 583 C C . ARG A 1 74 ? 7.668 -8.802 -9.333 1.00 93.88 74 ARG A C 1
ATOM 585 O O . ARG A 1 74 ? 8.274 -9.049 -10.371 1.00 93.88 74 ARG A O 1
ATOM 592 N N . MET A 1 75 ? 6.979 -9.724 -8.661 1.00 96.06 75 MET A N 1
ATOM 593 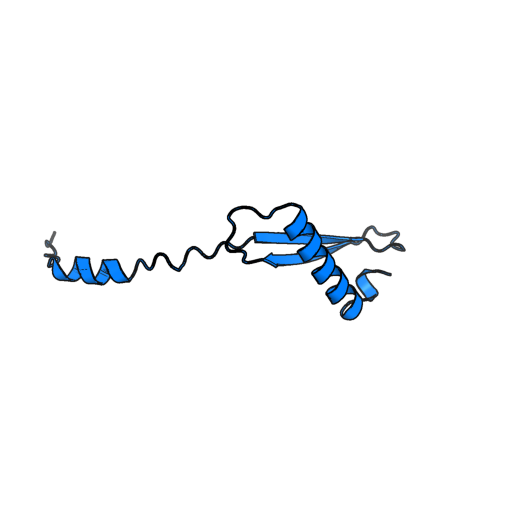C CA . MET A 1 75 ? 6.802 -11.088 -9.164 1.00 96.06 75 MET A CA 1
ATOM 594 C C . MET A 1 75 ? 5.708 -11.177 -10.231 1.00 96.06 75 MET A C 1
ATOM 596 O O . MET A 1 75 ? 5.845 -11.953 -11.171 1.00 96.06 75 MET A O 1
ATOM 600 N N . ARG A 1 76 ? 4.617 -10.417 -10.080 1.00 95.50 76 ARG A N 1
ATOM 601 C CA . ARG A 1 76 ? 3.434 -10.500 -10.957 1.00 95.50 76 ARG A CA 1
ATOM 602 C C . ARG A 1 76 ? 3.493 -9.560 -12.159 1.00 95.50 76 ARG A C 1
ATOM 604 O O . ARG A 1 76 ? 3.005 -9.921 -13.221 1.00 95.50 76 ARG A O 1
ATOM 611 N N . HIS A 1 77 ? 4.093 -8.393 -11.967 1.00 92.94 77 HIS A N 1
ATOM 612 C CA . HIS A 1 77 ? 4.174 -7.279 -12.908 1.00 92.94 77 HIS A CA 1
ATOM 613 C C . HIS A 1 77 ? 5.609 -6.737 -13.007 1.00 92.94 77 HIS A C 1
ATOM 615 O O . HIS A 1 77 ? 5.864 -5.564 -12.714 1.00 92.94 77 HIS A O 1
ATOM 621 N N . PRO A 1 78 ? 6.600 -7.572 -13.376 1.00 91.62 78 PRO A N 1
ATOM 622 C CA . PRO A 1 78 ? 7.988 -7.128 -13.490 1.00 91.62 78 PRO A CA 1
ATOM 623 C C . PRO A 1 78 ? 8.165 -5.979 -14.495 1.00 91.62 78 PRO A C 1
ATOM 625 O O . PRO A 1 78 ? 9.113 -5.209 -14.371 1.00 91.62 78 PRO A O 1
ATOM 628 N N . GLU A 1 79 ? 7.267 -5.843 -15.475 1.00 88.88 79 GLU A N 1
ATOM 629 C CA . GLU A 1 79 ? 7.233 -4.751 -16.448 1.00 88.88 79 GLU A CA 1
ATOM 630 C C . GLU A 1 79 ? 7.026 -3.366 -15.826 1.00 88.88 79 GLU A C 1
ATOM 632 O O . GLU A 1 79 ? 7.506 -2.393 -16.397 1.00 88.88 79 GLU A O 1
ATOM 637 N N . TRP A 1 80 ? 6.396 -3.261 -14.648 1.00 89.00 80 TRP A N 1
ATOM 638 C CA . TRP A 1 80 ? 6.218 -1.978 -13.949 1.00 89.00 80 TRP A CA 1
ATOM 639 C C . TRP A 1 80 ? 7.510 -1.445 -13.316 1.00 89.00 80 TRP A C 1
A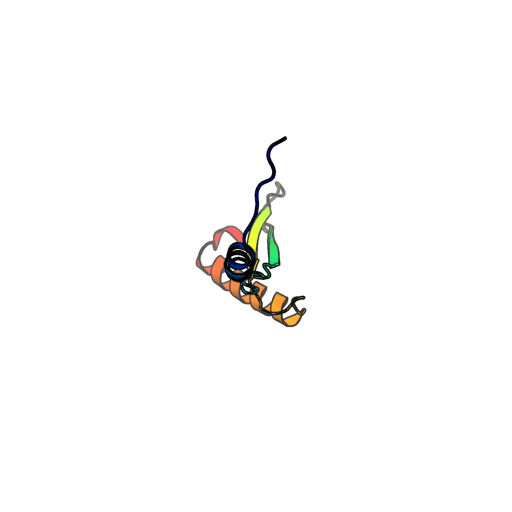TOM 641 O O . TRP A 1 80 ? 7.556 -0.289 -12.906 1.00 89.00 80 TRP A O 1
ATOM 651 N N . PHE A 1 81 ? 8.547 -2.282 -13.198 1.00 85.19 81 PHE A N 1
ATOM 652 C CA . PHE A 1 81 ? 9.787 -1.967 -12.476 1.00 85.19 81 PHE A CA 1
ATOM 653 C C . PHE A 1 81 ? 11.035 -1.946 -13.365 1.00 85.19 81 PHE A C 1
ATOM 655 O O . PHE A 1 81 ? 12.148 -1.986 -12.824 1.00 85.19 81 PHE A O 1
ATOM 662 N N . ARG A 1 82 ? 10.851 -1.964 -14.688 1.00 73.31 82 ARG A N 1
ATOM 663 C CA . ARG A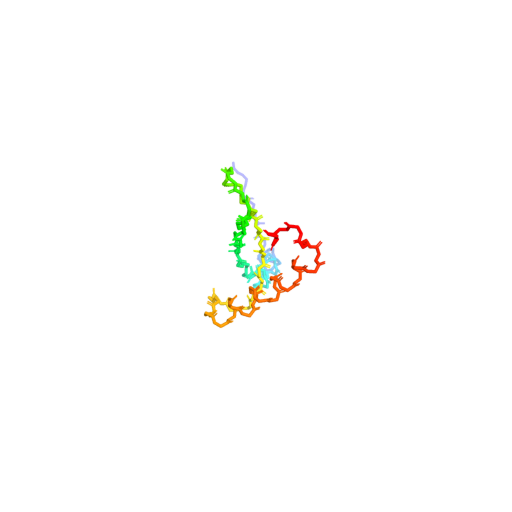 1 82 ? 11.948 -1.913 -15.658 1.00 73.31 82 ARG A CA 1
ATOM 664 C C . ARG A 1 82 ? 12.566 -0.516 -15.707 1.00 73.31 82 ARG A C 1
ATOM 666 O O . ARG A 1 82 ? 11.813 0.485 -15.663 1.00 73.31 82 ARG A O 1
#

Foldseek 3Di:
DDDDPDPPVNVVVVVVVPDVVPPFDKDKDWDKFFDPPDPPGDIDIDIDIDGDPDPDDDPVNVVVVVVVVVVVCCVVPVVSVD

Sequence (82 aa):
MREILISESAWEEMTCLFAPSLNQRMHFLINIYGSKDDKKGEVVLRPLISNPDALILTPTEVIELNTQVIKADRMRHPEWFR

Organism: NCBI:txid158836

pLDDT: mean 79.07, std 17.84, range [38.53, 96.94]

Radius of gyration: 23.36 Å; chains: 1; bounding box: 67×23×44 Å

Secondary structure (DSSP, 8-state):
-------HHHHHHHHTT--GGG----EEEEEEEE-TT-SS--EEEEEEEE--SSSS--HHHHHHHHHHHHHHHHHH-GGGG-